Protein AF-A0A2P8DU42-F1 (afdb_monomer_lite)

Sequence (129 aa):
MRRTPQEKKRLSYAKDTRDAYYANAKASRRRKPLKKRHAAKTDRGRARQILGSANGPVDPAAAESAETRLAHRPPAALHSANRLWPDQPLGPLLRWRLRDRAERGMLDPETAAARIARLDRRVPPAAGG

pLDDT: mean 80.67, std 13.29, range [33.56, 95.06]

Structure (mmCIF, N/CA/C/O backbone):
data_AF-A0A2P8DU42-F1
#
_entry.id   AF-A0A2P8DU42-F1
#
loop_
_atom_site.group_PDB
_atom_site.id
_atom_site.type_symbol
_atom_site.label_atom_id
_atom_site.label_alt_id
_atom_site.label_comp_id
_atom_site.label_asym_id
_atom_site.label_entity_id
_atom_site.label_seq_id
_atom_site.pdbx_PDB_ins_code
_atom_site.Cartn_x
_atom_site.Cartn_y
_atom_site.Cartn_z
_atom_site.occupancy
_atom_site.B_iso_or_equiv
_atom_site.auth_seq_id
_atom_site.auth_comp_id
_atom_site.auth_asym_id
_atom_site.auth_atom_id
_atom_site.pdbx_PDB_model_num
ATOM 1 N N . MET A 1 1 ? -5.117 20.878 -3.080 1.00 63.56 1 MET A N 1
ATOM 2 C CA . MET A 1 1 ? -4.408 20.997 -4.377 1.00 63.56 1 MET A CA 1
ATOM 3 C C . MET A 1 1 ? -4.692 19.766 -5.242 1.00 63.56 1 MET A C 1
ATOM 5 O O . MET A 1 1 ? -4.527 18.644 -4.766 1.00 63.56 1 MET A O 1
ATOM 9 N N . ARG A 1 2 ? -5.200 19.941 -6.470 1.00 85.38 2 ARG A N 1
ATOM 10 C CA . ARG A 1 2 ? -5.633 18.835 -7.346 1.00 85.38 2 ARG A CA 1
ATOM 11 C C . ARG A 1 2 ? -4.451 18.358 -8.194 1.00 85.38 2 ARG A C 1
ATOM 13 O O . ARG A 1 2 ? -3.930 19.124 -8.987 1.00 85.38 2 ARG A O 1
ATOM 20 N N . ARG A 1 3 ? -4.039 17.097 -8.026 1.00 86.62 3 ARG A N 1
ATOM 21 C CA . ARG A 1 3 ? -2.912 16.523 -8.782 1.00 86.62 3 ARG A CA 1
ATOM 22 C C . ARG A 1 3 ? -3.270 16.270 -10.247 1.00 86.62 3 ARG A C 1
ATOM 24 O O . ARG A 1 3 ? -4.348 15.723 -10.518 1.00 86.62 3 ARG A O 1
ATOM 31 N N . THR A 1 4 ? -2.351 16.570 -11.160 1.00 92.06 4 THR A N 1
ATOM 32 C CA . THR A 1 4 ? -2.495 16.282 -12.596 1.00 92.06 4 THR A CA 1
ATOM 33 C C . THR A 1 4 ? -2.461 14.769 -12.871 1.00 92.06 4 THR A C 1
ATOM 35 O O . THR A 1 4 ? -1.952 13.987 -12.055 1.00 92.06 4 THR A O 1
ATOM 38 N N . PRO A 1 5 ? -3.001 14.289 -14.008 1.00 90.81 5 PRO A N 1
ATOM 39 C CA . PRO A 1 5 ? -2.875 12.883 -14.401 1.00 90.81 5 PRO A CA 1
ATOM 40 C C . PRO A 1 5 ? -1.418 12.389 -14.436 1.00 90.81 5 PRO A C 1
ATOM 42 O O . PRO A 1 5 ? -1.131 11.261 -14.027 1.00 90.81 5 PRO A O 1
ATOM 45 N N . GLN A 1 6 ? -0.488 13.240 -14.874 1.00 87.94 6 GLN A N 1
ATOM 46 C CA . GLN A 1 6 ? 0.942 12.955 -14.959 1.00 87.94 6 GLN A CA 1
ATOM 47 C C . GLN A 1 6 ? 1.551 12.790 -13.562 1.00 87.94 6 GLN A C 1
ATOM 49 O O . GLN A 1 6 ? 2.247 11.804 -13.310 1.00 87.94 6 GLN A O 1
ATOM 54 N N . GLU A 1 7 ? 1.219 13.680 -12.627 1.00 88.25 7 GLU A N 1
ATOM 55 C CA . GLU A 1 7 ? 1.641 13.585 -11.224 1.00 88.25 7 GLU A CA 1
ATOM 56 C C . GLU A 1 7 ? 1.088 12.337 -10.540 1.00 88.25 7 GLU A C 1
ATOM 58 O O . GLU A 1 7 ? 1.817 11.635 -9.838 1.00 88.25 7 GLU A O 1
ATOM 63 N N . LYS A 1 8 ? -0.189 12.010 -10.771 1.00 89.12 8 LYS A N 1
ATOM 64 C CA . LYS A 1 8 ? -0.796 10.773 -10.255 1.00 89.12 8 LYS A CA 1
ATOM 65 C C . LYS A 1 8 ? -0.046 9.543 -10.762 1.00 89.12 8 LYS A C 1
ATOM 67 O O . LYS A 1 8 ? 0.230 8.629 -9.987 1.00 89.12 8 LYS A O 1
ATOM 72 N N . LYS A 1 9 ? 0.318 9.529 -12.046 1.00 88.31 9 LYS A N 1
ATOM 73 C CA . LYS A 1 9 ? 1.067 8.430 -12.665 1.00 88.31 9 LYS A CA 1
ATOM 74 C C . LYS A 1 9 ? 2.491 8.322 -12.117 1.00 88.31 9 LYS A C 1
ATOM 76 O O . LYS A 1 9 ? 2.929 7.219 -11.800 1.00 88.31 9 LYS A O 1
ATOM 81 N N . ARG A 1 10 ? 3.179 9.453 -11.936 1.00 89.00 10 ARG A N 1
ATOM 82 C CA . ARG A 1 10 ? 4.495 9.528 -11.284 1.00 89.00 10 ARG A CA 1
ATOM 83 C C . ARG A 1 10 ? 4.445 8.978 -9.859 1.00 89.00 10 ARG A C 1
ATOM 85 O O . ARG A 1 10 ? 5.237 8.111 -9.508 1.00 89.00 10 ARG A O 1
ATOM 92 N N . LEU A 1 11 ? 3.469 9.413 -9.064 1.00 87.38 11 LEU A N 1
ATOM 93 C CA . LEU A 1 11 ? 3.272 8.913 -7.703 1.00 87.38 11 LEU A CA 1
ATOM 94 C C . LEU A 1 11 ? 2.962 7.417 -7.670 1.00 87.38 11 LEU A C 1
ATOM 96 O O . LEU A 1 11 ? 3.452 6.726 -6.783 1.00 87.38 11 LEU A O 1
ATOM 100 N N . SER A 1 12 ? 2.193 6.909 -8.637 1.00 85.81 12 SER A N 1
ATOM 101 C CA . SER A 1 12 ? 1.952 5.472 -8.771 1.00 85.81 12 SER A CA 1
ATOM 102 C C . SER A 1 12 ? 3.265 4.726 -9.007 1.00 85.81 12 SER A C 1
ATOM 104 O O . SER A 1 12 ? 3.586 3.825 -8.250 1.00 85.81 12 SER A O 1
ATOM 106 N N . TYR A 1 13 ? 4.082 5.118 -9.981 1.00 86.94 13 TYR A N 1
ATOM 107 C CA . TYR A 1 13 ? 5.359 4.436 -10.223 1.00 86.94 13 TYR A CA 1
ATOM 108 C C . TYR A 1 13 ? 6.331 4.509 -9.036 1.00 86.94 13 TYR A C 1
ATOM 110 O O . TYR A 1 13 ? 7.056 3.548 -8.794 1.00 86.94 13 TYR A O 1
ATOM 118 N N . ALA A 1 14 ? 6.328 5.613 -8.286 1.00 85.00 14 ALA A N 1
ATOM 119 C CA . ALA A 1 14 ? 7.232 5.808 -7.156 1.00 85.00 14 ALA A CA 1
ATOM 120 C C . ALA A 1 14 ? 6.784 5.098 -5.867 1.00 85.00 14 ALA A C 1
ATOM 122 O O . ALA A 1 14 ? 7.631 4.669 -5.094 1.00 85.00 14 ALA A O 1
ATOM 123 N N . LYS A 1 15 ? 5.473 5.006 -5.603 1.00 78.69 15 LYS A N 1
ATOM 124 C CA . LYS A 1 15 ? 4.941 4.582 -4.291 1.00 78.69 15 LYS A CA 1
ATOM 125 C C . LYS A 1 15 ? 4.038 3.353 -4.340 1.00 78.69 15 LYS A C 1
ATOM 127 O O . LYS A 1 15 ? 3.714 2.794 -3.296 1.00 78.69 15 LYS A O 1
ATOM 132 N N . ASP A 1 16 ? 3.566 2.953 -5.516 1.00 79.94 16 ASP A N 1
ATOM 133 C CA . ASP A 1 16 ? 2.651 1.823 -5.641 1.00 79.94 16 ASP A CA 1
ATOM 134 C C . ASP A 1 16 ? 3.409 0.503 -5.496 1.00 79.94 16 ASP A C 1
ATOM 136 O O . ASP A 1 16 ? 4.184 0.131 -6.365 1.00 79.94 16 ASP A O 1
ATOM 140 N N . THR A 1 17 ? 3.166 -0.221 -4.409 1.00 77.25 17 THR A N 1
ATOM 141 C CA . THR A 1 17 ? 3.749 -1.546 -4.138 1.00 77.25 17 THR A CA 1
ATOM 142 C C . THR A 1 17 ? 2.734 -2.669 -4.368 1.00 77.25 17 THR A C 1
ATOM 144 O O . THR A 1 17 ? 2.862 -3.777 -3.847 1.00 77.25 17 THR A O 1
ATOM 147 N N . ARG A 1 18 ? 1.628 -2.398 -5.083 1.00 71.12 18 ARG A N 1
ATOM 148 C CA . ARG A 1 18 ? 0.499 -3.336 -5.124 1.00 71.12 18 ARG A CA 1
ATOM 149 C C . ARG A 1 18 ? 0.741 -4.629 -5.886 1.00 71.12 18 ARG A C 1
ATOM 151 O O . ARG A 1 18 ? 0.052 -5.598 -5.571 1.00 71.12 18 ARG A O 1
ATOM 158 N N . ASP A 1 19 ? 1.706 -4.627 -6.795 1.00 65.00 19 ASP A N 1
ATOM 159 C CA . ASP A 1 19 ? 1.969 -5.722 -7.731 1.00 65.00 19 ASP A CA 1
ATOM 160 C C . ASP A 1 19 ? 3.348 -6.382 -7.514 1.00 65.00 19 ASP A C 1
ATOM 162 O O . ASP A 1 19 ? 3.829 -7.106 -8.387 1.00 65.00 19 ASP A O 1
ATOM 166 N N . ALA A 1 20 ? 3.989 -6.149 -6.361 1.00 61.22 20 ALA A N 1
ATOM 167 C CA . ALA A 1 20 ? 5.195 -6.880 -5.965 1.00 61.22 20 ALA A CA 1
ATOM 168 C C . ALA A 1 20 ? 4.893 -8.397 -5.831 1.00 61.22 20 ALA A C 1
ATOM 170 O O . ALA A 1 20 ? 3.787 -8.768 -5.431 1.00 61.22 20 ALA A O 1
ATOM 171 N N . TYR A 1 21 ? 5.859 -9.260 -6.186 1.00 57.28 21 TYR A N 1
ATOM 172 C CA . TYR A 1 21 ? 5.785 -10.744 -6.194 1.00 57.28 21 TYR A CA 1
ATOM 173 C C . TYR A 1 21 ? 4.863 -11.408 -7.218 1.00 57.28 21 TYR A C 1
ATOM 175 O O . TYR A 1 21 ? 4.126 -12.333 -6.883 1.00 57.28 21 TYR A O 1
ATOM 183 N N . TYR A 1 22 ? 4.870 -10.963 -8.478 1.00 54.69 22 TYR A N 1
ATOM 184 C CA . TYR A 1 22 ? 4.071 -11.597 -9.547 1.00 54.69 22 TYR A CA 1
ATOM 185 C C . TYR A 1 22 ? 2.565 -11.683 -9.242 1.00 54.69 22 TYR A C 1
ATOM 187 O O . TYR A 1 22 ? 1.812 -12.361 -9.944 1.00 54.69 22 TYR A O 1
ATOM 195 N N . ALA A 1 23 ? 2.102 -10.964 -8.217 1.00 61.00 23 ALA A N 1
ATOM 196 C CA . ALA A 1 23 ? 0.709 -10.928 -7.851 1.00 61.00 23 ALA A CA 1
ATOM 197 C C . ALA A 1 23 ? -0.071 -10.348 -9.031 1.00 61.00 23 ALA A C 1
ATOM 199 O O . ALA A 1 23 ? 0.245 -9.282 -9.563 1.00 61.00 23 ALA A O 1
ATOM 200 N N . ASN A 1 24 ? -1.102 -11.070 -9.461 1.00 71.50 24 ASN A N 1
ATOM 201 C CA . ASN A 1 24 ? -1.938 -10.643 -10.570 1.00 71.50 24 ASN A CA 1
ATOM 202 C C . ASN A 1 24 ? -2.532 -9.254 -10.262 1.00 71.50 24 ASN A C 1
ATOM 204 O O . ASN A 1 24 ? -3.263 -9.098 -9.282 1.00 71.50 24 ASN A O 1
ATOM 208 N N . ALA A 1 25 ? -2.265 -8.261 -11.118 1.00 69.44 25 ALA A N 1
ATOM 209 C CA . ALA A 1 25 ? -2.723 -6.882 -10.930 1.00 69.44 25 ALA A CA 1
ATOM 210 C C . ALA A 1 25 ? -4.255 -6.762 -10.793 1.00 69.44 25 ALA A C 1
ATOM 212 O O . ALA A 1 25 ? -4.770 -5.865 -10.127 1.00 69.44 25 ALA A O 1
ATOM 213 N N . LYS A 1 26 ? -5.021 -7.681 -11.397 1.00 79.50 26 LYS A N 1
ATOM 214 C CA . LYS A 1 26 ? -6.477 -7.761 -11.199 1.00 79.50 26 LYS A CA 1
ATOM 215 C C . LYS A 1 26 ? -6.810 -8.256 -9.789 1.00 79.50 26 LYS A C 1
ATOM 217 O O . LYS A 1 26 ? -7.682 -7.700 -9.121 1.00 79.50 26 LYS A O 1
ATOM 222 N N . ALA A 1 27 ? -6.089 -9.266 -9.305 1.00 74.25 27 ALA A N 1
ATOM 223 C CA . ALA A 1 27 ? -6.272 -9.801 -7.961 1.00 74.25 27 ALA A CA 1
ATOM 224 C C . ALA A 1 27 ? -5.841 -8.800 -6.878 1.00 74.25 27 ALA A C 1
ATOM 226 O O . ALA A 1 27 ? -6.556 -8.651 -5.887 1.00 74.25 27 ALA A O 1
ATOM 227 N N . SER A 1 28 ? -4.732 -8.074 -7.065 1.00 72.56 28 SER A N 1
ATOM 228 C CA . SER A 1 28 ? -4.252 -7.058 -6.118 1.00 72.56 28 SER A CA 1
ATOM 229 C C . SER A 1 28 ? -5.267 -5.917 -5.966 1.00 72.56 28 SER A C 1
ATOM 231 O O . SER A 1 28 ? -5.611 -5.533 -4.843 1.00 72.56 28 SER A O 1
ATOM 233 N N . ARG A 1 29 ? -5.838 -5.447 -7.085 1.00 76.62 29 ARG A N 1
ATOM 234 C CA . ARG A 1 29 ? -6.895 -4.421 -7.121 1.00 76.62 29 ARG A CA 1
ATOM 235 C C . ARG A 1 29 ? -8.178 -4.854 -6.421 1.00 76.62 29 ARG A C 1
ATOM 237 O O . AR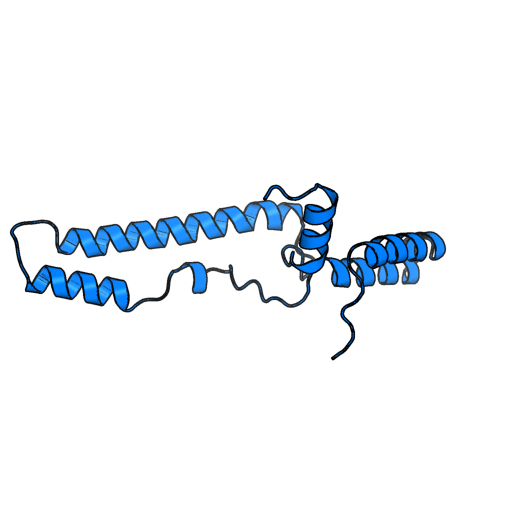G A 1 29 ? -8.819 -4.007 -5.815 1.00 76.62 29 ARG A O 1
ATOM 244 N N . ARG A 1 30 ? -8.528 -6.144 -6.450 1.00 81.44 30 ARG A N 1
ATOM 245 C CA . ARG A 1 30 ? -9.710 -6.677 -5.749 1.00 81.44 30 ARG A CA 1
ATOM 246 C C . ARG A 1 30 ? -9.444 -6.942 -4.268 1.00 81.44 30 ARG A C 1
ATOM 248 O O . ARG A 1 30 ? -10.222 -6.542 -3.405 1.00 81.44 30 ARG A O 1
ATOM 255 N N . ARG A 1 31 ? -8.343 -7.631 -3.958 1.00 76.75 31 ARG A N 1
ATOM 256 C CA . ARG A 1 31 ? -8.051 -8.136 -2.609 1.00 76.75 31 ARG A CA 1
ATOM 257 C C . ARG A 1 31 ? -7.651 -7.024 -1.645 1.00 76.75 31 ARG A C 1
ATOM 259 O O . ARG A 1 31 ? -8.012 -7.105 -0.478 1.00 76.75 31 ARG A O 1
ATOM 266 N N . LYS A 1 32 ? -6.942 -5.982 -2.093 1.00 73.88 32 LYS A N 1
ATOM 267 C CA . LYS A 1 32 ? -6.488 -4.908 -1.190 1.00 73.88 32 LYS A CA 1
ATOM 268 C C . LYS A 1 32 ? -7.644 -4.073 -0.618 1.00 73.88 32 LYS A C 1
ATOM 270 O O . LYS A 1 32 ? -7.704 -3.960 0.605 1.00 73.88 32 LYS A O 1
ATOM 275 N N . PRO A 1 33 ? -8.586 -3.536 -1.421 1.00 81.00 33 PRO A N 1
ATOM 276 C CA . PRO A 1 33 ? -9.758 -2.851 -0.877 1.00 81.00 33 PRO A CA 1
ATOM 277 C C . PRO A 1 33 ? -10.595 -3.762 0.020 1.00 81.00 33 PRO A C 1
ATOM 279 O O . PRO A 1 33 ? -11.020 -3.336 1.089 1.00 81.00 33 PRO A O 1
ATOM 282 N N . LEU A 1 34 ? -10.769 -5.031 -0.374 1.00 83.62 34 LEU A N 1
ATOM 283 C CA . LEU A 1 34 ? -11.502 -6.016 0.417 1.00 83.62 34 LEU A CA 1
ATOM 284 C C . LEU A 1 34 ? -10.869 -6.202 1.801 1.00 83.62 34 LEU A C 1
ATOM 286 O O . LEU A 1 34 ? -11.542 -6.019 2.810 1.00 83.62 34 LEU A O 1
ATOM 290 N N . LYS A 1 35 ? -9.564 -6.485 1.864 1.00 77.56 35 LYS A N 1
ATOM 291 C CA . LYS A 1 35 ? -8.838 -6.651 3.130 1.00 77.56 35 LYS A CA 1
ATOM 292 C C . LYS A 1 35 ? -8.912 -5.396 4.004 1.00 77.56 35 LYS A C 1
ATOM 294 O O . LYS A 1 35 ? -9.201 -5.515 5.189 1.00 77.56 35 LYS A O 1
ATOM 299 N N . LYS A 1 36 ? -8.752 -4.199 3.422 1.00 78.12 36 LYS A N 1
ATOM 300 C CA . LYS A 1 36 ? -8.920 -2.923 4.146 1.00 78.12 36 LYS A CA 1
ATOM 301 C C . LYS A 1 36 ? -10.323 -2.765 4.726 1.00 78.12 36 LYS A C 1
ATOM 303 O O . LYS A 1 36 ? -10.472 -2.377 5.880 1.00 78.12 36 LYS A O 1
ATOM 308 N N . ARG A 1 37 ? -11.352 -3.091 3.941 1.00 86.25 37 ARG A N 1
ATOM 309 C CA . ARG A 1 37 ? -12.747 -3.052 4.387 1.00 86.25 37 ARG A CA 1
ATOM 310 C C . ARG A 1 37 ? -12.997 -4.042 5.523 1.00 86.25 37 ARG A C 1
ATOM 312 O O . ARG A 1 37 ? -13.686 -3.679 6.471 1.00 86.25 37 ARG A O 1
ATOM 319 N N . HIS A 1 38 ? -12.457 -5.257 5.441 1.00 86.06 38 HIS A N 1
ATOM 320 C CA . HIS A 1 38 ? -12.572 -6.241 6.518 1.00 86.06 38 HIS A CA 1
ATOM 321 C C . HIS A 1 38 ? -11.880 -5.765 7.793 1.00 86.06 38 HIS A C 1
ATOM 323 O O . HIS A 1 38 ? -12.521 -5.781 8.834 1.00 86.06 38 HIS A O 1
ATOM 329 N N . ALA A 1 39 ? -10.649 -5.254 7.701 1.00 84.00 39 ALA A N 1
ATOM 330 C CA . ALA A 1 39 ? -9.931 -4.688 8.843 1.00 84.00 39 ALA A CA 1
ATOM 331 C C . ALA A 1 39 ? -10.753 -3.592 9.539 1.00 84.00 39 ALA A C 1
ATOM 333 O O . ALA A 1 39 ? -11.047 -3.695 10.724 1.00 84.00 39 ALA A O 1
ATOM 334 N N . ALA A 1 40 ? -11.244 -2.615 8.768 1.00 85.62 40 ALA A N 1
ATOM 335 C CA . ALA A 1 40 ? -12.080 -1.539 9.294 1.00 85.62 40 ALA A CA 1
ATOM 336 C C . ALA A 1 40 ? -13.414 -2.043 9.872 1.00 85.62 40 ALA A C 1
ATOM 338 O O . ALA A 1 40 ? -13.923 -1.485 10.840 1.00 85.62 40 ALA A O 1
ATOM 339 N N . LYS A 1 41 ? -14.018 -3.088 9.283 1.00 88.81 41 LYS A N 1
ATOM 340 C CA . LYS A 1 41 ? -15.235 -3.708 9.829 1.00 88.81 41 LYS A CA 1
ATOM 341 C C . LYS A 1 41 ? -14.948 -4.368 11.178 1.00 88.81 41 LYS A C 1
ATOM 343 O O . LYS A 1 41 ? -15.738 -4.170 12.094 1.00 88.81 41 LYS A O 1
ATOM 348 N N . THR A 1 42 ? -13.850 -5.108 11.295 1.00 88.44 42 THR A N 1
ATOM 349 C CA . THR A 1 42 ? -13.424 -5.752 12.542 1.00 88.44 42 THR A CA 1
ATOM 350 C C . THR A 1 42 ? -13.129 -4.718 13.623 1.00 88.44 42 THR A C 1
ATOM 352 O O . THR A 1 42 ? -13.665 -4.840 14.721 1.00 88.44 42 THR A O 1
ATOM 355 N N . ASP A 1 43 ? -12.374 -3.664 13.298 1.00 87.25 43 ASP A N 1
ATOM 356 C CA . ASP A 1 43 ? -12.065 -2.575 14.233 1.00 87.25 43 ASP A CA 1
ATOM 357 C C . ASP A 1 43 ? -13.344 -1.907 14.751 1.00 87.25 43 ASP A C 1
ATOM 359 O O . ASP A 1 43 ? -13.528 -1.765 15.958 1.00 87.25 43 ASP A O 1
ATOM 363 N N . ARG A 1 44 ? -14.288 -1.586 13.855 1.00 90.00 44 ARG A N 1
ATOM 364 C CA . ARG A 1 44 ? -15.587 -1.018 14.251 1.00 90.00 44 ARG A CA 1
ATOM 365 C C . ARG A 1 44 ? -16.433 -1.977 15.081 1.00 90.00 44 ARG A C 1
ATOM 367 O O . ARG A 1 44 ? -17.071 -1.540 16.031 1.00 90.00 44 ARG A O 1
ATOM 374 N N . GLY A 1 45 ? -16.484 -3.256 14.708 1.00 90.75 45 GLY A N 1
ATOM 375 C CA . GLY A 1 45 ? -17.245 -4.266 15.447 1.00 90.75 45 GLY A CA 1
ATOM 376 C C . GLY A 1 45 ? -16.737 -4.402 16.878 1.00 90.75 45 GLY A C 1
ATOM 377 O O . GLY A 1 45 ? -17.520 -4.368 17.821 1.00 90.75 45 GLY A O 1
ATOM 378 N N . ARG A 1 46 ? -15.415 -4.441 17.038 1.00 87.19 46 ARG A N 1
ATOM 379 C CA . ARG A 1 46 ? -14.771 -4.483 18.346 1.00 87.19 46 ARG A CA 1
ATOM 380 C C . ARG A 1 46 ? -14.992 -3.204 19.150 1.00 87.19 46 ARG A C 1
ATOM 382 O O . ARG A 1 46 ? -15.336 -3.298 20.320 1.00 87.19 46 ARG A O 1
ATOM 389 N N . ALA A 1 47 ? -14.829 -2.029 18.539 1.00 89.94 47 ALA A N 1
ATOM 390 C CA . ALA A 1 47 ? -15.085 -0.757 19.215 1.00 89.94 47 ALA A CA 1
ATOM 391 C C . ALA A 1 47 ? -16.527 -0.687 19.737 1.00 89.94 47 ALA A C 1
ATOM 393 O O . ALA A 1 47 ? -16.744 -0.321 20.884 1.00 89.94 47 ALA A O 1
ATOM 394 N N . ARG A 1 48 ? -17.507 -1.131 18.938 1.00 91.62 48 ARG A N 1
ATOM 395 C CA . ARG A 1 48 ? -18.904 -1.235 19.387 1.00 91.62 48 ARG A CA 1
ATOM 396 C C . ARG A 1 48 ? -19.084 -2.198 20.553 1.00 91.62 48 ARG A C 1
ATOM 398 O O . ARG A 1 48 ? -19.851 -1.886 21.448 1.00 91.62 48 ARG A O 1
ATOM 405 N N . GLN A 1 49 ? -18.406 -3.344 20.550 1.00 90.06 49 GLN A N 1
ATOM 406 C CA . GLN A 1 49 ? -18.491 -4.302 21.653 1.00 90.06 49 GLN A CA 1
ATOM 407 C C . GLN A 1 49 ? -17.906 -3.729 22.953 1.00 90.06 49 GLN A C 1
ATOM 409 O O . GLN A 1 49 ? -18.508 -3.890 24.007 1.00 90.06 49 GLN A O 1
ATOM 414 N N . ILE A 1 50 ? -16.760 -3.043 22.872 1.00 89.12 50 ILE A N 1
ATOM 415 C CA . ILE A 1 50 ? -16.096 -2.421 24.030 1.00 89.12 50 ILE A CA 1
ATOM 416 C C . ILE A 1 50 ? -16.923 -1.251 24.570 1.00 89.12 50 ILE A C 1
ATOM 418 O O . ILE A 1 50 ? -17.171 -1.174 25.764 1.00 89.12 50 ILE A O 1
ATOM 422 N N . LEU A 1 51 ? -17.390 -0.354 23.702 1.00 88.81 51 LEU A N 1
ATOM 423 C CA . LEU A 1 51 ? -18.229 0.767 24.133 1.00 88.81 51 LEU A CA 1
ATOM 424 C C . LEU A 1 51 ? -19.598 0.286 24.623 1.00 88.81 51 LEU A C 1
ATOM 426 O O . LEU A 1 51 ? -20.141 0.831 25.573 1.00 88.81 51 LEU A O 1
ATOM 430 N N . GLY A 1 52 ? -20.123 -0.787 24.029 1.00 87.25 52 GLY A N 1
ATOM 431 C CA . GLY A 1 52 ? -21.357 -1.425 24.470 1.00 87.25 52 GLY A CA 1
ATOM 432 C C . GLY A 1 52 ? -21.294 -1.950 25.905 1.00 87.25 52 GLY A C 1
ATOM 433 O O . GLY A 1 52 ? -22.324 -1.949 26.564 1.00 87.25 52 GLY A O 1
ATOM 434 N N . SER A 1 53 ? -20.117 -2.335 26.424 1.00 83.44 53 SER A N 1
ATOM 435 C CA . SER A 1 53 ? -19.987 -2.722 27.840 1.00 83.44 53 SER A CA 1
ATOM 436 C C . SER A 1 53 ? -20.031 -1.543 28.814 1.00 83.44 53 SER A C 1
ATOM 438 O O . SER A 1 53 ? -20.150 -1.773 30.009 1.00 83.44 53 SER A O 1
ATOM 440 N N . ALA A 1 54 ? -19.928 -0.309 28.318 1.00 86.00 54 ALA A N 1
ATOM 441 C CA . ALA A 1 54 ? -20.091 0.918 29.097 1.00 86.00 54 ALA A CA 1
ATOM 442 C C . ALA A 1 54 ? -21.424 1.634 28.791 1.00 86.00 54 ALA A C 1
ATOM 444 O O . ALA A 1 54 ? -21.656 2.738 29.277 1.00 86.00 54 ALA A O 1
ATOM 445 N N . ASN A 1 55 ? -22.308 1.028 27.985 1.00 84.06 55 ASN A N 1
ATOM 446 C CA . ASN A 1 55 ? -23.655 1.550 27.766 1.00 84.06 55 ASN A CA 1
ATOM 447 C C . ASN A 1 55 ? -24.564 1.137 28.928 1.00 84.06 55 ASN A C 1
ATOM 449 O O . ASN A 1 55 ? -24.749 -0.052 29.177 1.00 84.06 55 ASN A O 1
ATOM 453 N N . GLY A 1 56 ? -25.189 2.111 29.584 1.00 79.50 56 GLY A N 1
ATOM 454 C CA . GLY A 1 56 ? -26.096 1.873 30.703 1.00 79.50 56 GLY A CA 1
ATOM 455 C C . GLY A 1 56 ? -26.101 3.045 31.683 1.00 79.50 56 GLY A C 1
ATOM 456 O O . GLY A 1 56 ? -25.715 4.153 31.300 1.00 79.50 56 GLY A O 1
ATOM 457 N N . PRO A 1 57 ? -26.545 2.822 32.934 1.00 84.06 57 PRO A N 1
ATOM 458 C CA . PRO A 1 57 ? -26.375 3.787 34.016 1.00 84.06 57 PRO A CA 1
ATOM 459 C C . PRO A 1 57 ? -24.915 4.234 34.124 1.00 84.06 57 PRO A C 1
ATOM 461 O O . PRO A 1 57 ? -24.005 3.463 33.824 1.00 84.06 57 PRO A O 1
ATOM 464 N N . VAL A 1 58 ? -24.698 5.481 34.544 1.00 84.94 58 VAL A N 1
ATOM 465 C CA . VAL A 1 58 ? -23.355 6.059 34.654 1.00 84.94 58 VAL A CA 1
ATOM 466 C C . VAL A 1 58 ? -22.534 5.261 35.672 1.00 84.94 58 VAL A C 1
ATOM 468 O O . VAL A 1 58 ? -22.747 5.384 36.875 1.00 84.94 58 VAL A O 1
ATOM 471 N N . ASP A 1 59 ? -21.593 4.460 35.170 1.00 87.75 59 ASP A N 1
ATOM 472 C CA . ASP A 1 59 ? -20.609 3.706 35.947 1.00 87.75 59 ASP A CA 1
ATOM 473 C C . ASP A 1 59 ? -19.190 4.145 35.527 1.00 87.75 59 ASP A C 1
ATOM 475 O O . ASP A 1 59 ? -18.713 3.769 34.447 1.00 87.75 59 ASP A O 1
ATOM 479 N N . PRO A 1 60 ? -18.504 4.950 36.359 1.00 86.81 60 PRO A N 1
ATOM 480 C CA . PRO A 1 60 ? -17.156 5.434 36.076 1.00 86.81 60 PRO A CA 1
ATOM 481 C C . PRO A 1 60 ? -16.132 4.309 35.881 1.00 86.81 60 PRO A C 1
ATOM 483 O O . PRO A 1 60 ? -15.261 4.421 35.020 1.00 86.81 60 PRO A O 1
ATOM 486 N N . ALA A 1 61 ? -16.254 3.205 36.627 1.00 88.00 61 ALA A N 1
ATOM 487 C CA . ALA A 1 61 ? -15.313 2.092 36.547 1.00 88.00 61 ALA A CA 1
ATOM 488 C C . ALA A 1 61 ? -15.482 1.312 35.233 1.00 88.00 61 ALA A C 1
ATOM 490 O O . ALA A 1 61 ? -14.498 0.920 34.594 1.00 88.00 61 ALA A O 1
ATOM 491 N N . ALA A 1 62 ? -16.726 1.124 34.780 1.00 84.62 62 ALA A N 1
ATOM 492 C CA . ALA A 1 62 ? -17.008 0.525 33.477 1.00 84.62 62 ALA A CA 1
ATOM 493 C C . ALA A 1 62 ? -16.519 1.409 32.316 1.00 84.62 62 ALA A C 1
ATOM 495 O O . ALA A 1 62 ? -15.959 0.889 31.343 1.00 84.62 62 ALA A O 1
ATOM 496 N N . ALA A 1 63 ? -16.685 2.732 32.427 1.00 86.75 63 ALA A N 1
ATOM 497 C CA . ALA A 1 63 ? -16.210 3.693 31.433 1.00 86.75 63 ALA A CA 1
ATOM 498 C C . ALA A 1 63 ? -14.675 3.675 31.301 1.00 86.75 63 ALA A C 1
ATOM 500 O O . ALA A 1 63 ? -14.155 3.505 30.196 1.00 86.75 63 ALA A O 1
ATOM 501 N N . GLU A 1 64 ? -13.952 3.744 32.420 1.00 89.19 64 GLU A N 1
ATOM 502 C CA . GLU A 1 64 ? -12.484 3.710 32.448 1.00 89.19 64 GLU A CA 1
ATOM 503 C C . GLU A 1 64 ? -11.925 2.372 31.927 1.00 89.19 64 GLU A C 1
ATOM 505 O O . GLU A 1 64 ? -10.964 2.328 31.147 1.00 89.19 64 GLU A O 1
ATOM 510 N N . SER A 1 65 ? -12.573 1.253 32.278 1.00 87.81 65 SER A N 1
ATOM 511 C CA . SER A 1 65 ? -12.203 -0.068 31.757 1.00 87.81 65 SER A CA 1
ATOM 512 C C . SER A 1 65 ? -12.391 -0.160 30.239 1.00 87.81 65 SER A C 1
ATOM 514 O O . SER A 1 65 ? -11.543 -0.723 29.536 1.00 87.81 65 SER A O 1
ATOM 516 N N . ALA A 1 66 ? -13.482 0.398 29.704 1.00 86.81 66 ALA A N 1
ATOM 517 C CA . ALA A 1 66 ? -13.736 0.432 28.268 1.00 86.81 66 ALA A CA 1
ATOM 518 C C . ALA A 1 66 ? -12.704 1.296 27.523 1.00 86.81 66 ALA A C 1
ATOM 520 O O . ALA A 1 66 ? -12.188 0.866 26.486 1.00 86.81 66 ALA A O 1
ATOM 521 N N . GLU A 1 67 ? -12.349 2.462 28.067 1.00 87.88 67 GLU A N 1
ATOM 522 C CA . GLU A 1 67 ? -11.327 3.348 27.501 1.00 87.88 67 GLU A CA 1
ATOM 523 C C . GLU A 1 67 ? -9.953 2.667 27.455 1.00 87.88 67 GLU A C 1
ATOM 525 O O . GLU A 1 67 ? -9.322 2.585 26.396 1.00 87.88 67 GLU A O 1
ATOM 530 N N . THR A 1 68 ? -9.547 2.051 28.564 1.00 89.31 68 THR A N 1
ATOM 531 C CA . THR A 1 68 ? -8.282 1.317 28.687 1.00 89.31 68 THR A CA 1
ATOM 532 C C . THR A 1 68 ? -8.205 0.163 27.674 1.00 89.31 68 THR A C 1
ATOM 534 O O . THR A 1 68 ? -7.209 -0.010 26.963 1.00 89.31 68 THR A O 1
ATOM 537 N N . ARG A 1 69 ? -9.290 -0.605 27.505 1.00 85.25 69 ARG A N 1
ATOM 538 C CA . ARG A 1 69 ? -9.374 -1.696 26.510 1.00 85.25 69 ARG A CA 1
ATOM 539 C C . ARG A 1 69 ? -9.333 -1.202 25.065 1.00 85.25 69 ARG A C 1
ATOM 541 O O . ARG A 1 69 ? -8.848 -1.932 24.187 1.00 85.25 69 ARG A O 1
ATOM 548 N N . LEU A 1 70 ? -9.874 -0.014 24.801 1.00 86.12 70 LEU A N 1
ATOM 549 C CA . LEU A 1 70 ? -9.842 0.606 23.482 1.00 86.12 70 LEU A CA 1
ATOM 550 C C . LEU A 1 70 ? -8.424 1.092 23.147 1.00 86.12 70 LEU A C 1
ATOM 552 O O . LEU A 1 70 ? -7.946 0.824 22.043 1.00 86.12 70 LEU A O 1
ATOM 556 N N . ALA A 1 71 ? -7.737 1.715 24.109 1.00 84.56 71 ALA A N 1
ATOM 557 C CA . ALA A 1 71 ? -6.386 2.253 23.954 1.00 84.56 71 ALA A CA 1
ATOM 558 C C . ALA A 1 71 ? -5.306 1.165 23.798 1.00 84.56 71 ALA A C 1
ATOM 560 O O . ALA A 1 71 ? -4.375 1.318 23.008 1.00 84.56 71 ALA A O 1
ATOM 561 N N . HIS A 1 72 ? -5.435 0.031 24.495 1.00 80.56 72 HIS A N 1
ATOM 562 C CA . HIS A 1 72 ? -4.361 -0.968 24.583 1.00 80.56 72 HIS A CA 1
ATOM 563 C C . HIS A 1 72 ? -4.075 -1.792 23.327 1.00 80.56 72 HIS A C 1
ATOM 565 O O . HIS A 1 72 ? -3.147 -2.605 23.348 1.00 80.56 72 HIS A O 1
ATOM 571 N N . ARG A 1 73 ? -4.839 -1.660 22.233 1.00 68.06 73 ARG A N 1
ATOM 572 C CA . ARG A 1 73 ? -4.645 -2.555 21.084 1.00 68.06 73 ARG A CA 1
ATOM 573 C C . ARG A 1 73 ? -4.462 -1.828 19.757 1.00 68.06 73 ARG A C 1
ATOM 575 O O . ARG A 1 73 ? -5.355 -1.086 19.353 1.00 68.06 73 ARG A O 1
ATOM 582 N N . PRO A 1 74 ? -3.375 -2.130 19.020 1.00 68.62 74 PRO A N 1
ATOM 583 C CA . PRO A 1 74 ? -3.161 -1.579 17.692 1.00 68.62 74 PRO A CA 1
ATOM 584 C C . PRO A 1 74 ? -4.309 -1.931 16.726 1.00 68.62 74 PRO A C 1
ATOM 586 O O . PRO A 1 74 ? -4.866 -3.034 16.807 1.00 68.62 74 PRO A O 1
ATOM 589 N N . PRO A 1 75 ? -4.655 -1.023 15.790 1.00 69.69 75 PRO A N 1
ATOM 590 C CA . PRO A 1 75 ? -5.682 -1.264 14.781 1.00 69.69 75 PRO A CA 1
ATOM 591 C C . PRO A 1 75 ? -5.458 -2.578 14.023 1.00 69.69 75 PRO A C 1
ATOM 593 O O . PRO A 1 75 ? -4.329 -2.894 13.638 1.00 69.69 75 PRO A O 1
ATOM 596 N N . ALA A 1 76 ? -6.528 -3.317 13.708 1.00 68.75 76 ALA A N 1
ATOM 597 C CA . ALA A 1 76 ? -6.446 -4.555 12.928 1.00 68.75 76 ALA A CA 1
ATOM 598 C C . ALA A 1 76 ? -5.772 -4.333 11.567 1.00 68.75 76 ALA A C 1
ATOM 600 O O . ALA A 1 76 ? -5.131 -5.239 11.036 1.00 68.75 76 ALA A O 1
ATOM 601 N N . ALA A 1 77 ? -5.842 -3.110 11.031 1.00 60.50 77 ALA A N 1
ATOM 602 C CA . ALA A 1 77 ? -5.127 -2.696 9.829 1.00 60.50 77 ALA A CA 1
ATOM 603 C C . ALA A 1 77 ? -3.596 -2.873 9.905 1.00 60.50 77 ALA A C 1
ATOM 605 O O . ALA A 1 77 ? -2.983 -3.066 8.852 1.00 60.50 77 ALA A O 1
ATOM 606 N N . LEU A 1 78 ? -2.991 -2.832 11.100 1.00 60.03 78 LEU A N 1
ATOM 607 C CA . LEU A 1 78 ? -1.563 -3.105 11.314 1.00 60.03 78 LEU A CA 1
ATOM 608 C C . LEU A 1 78 ? -1.242 -4.606 11.227 1.00 60.03 78 LEU A C 1
ATOM 610 O O . LEU A 1 78 ? -0.158 -4.971 10.779 1.00 60.03 78 LEU A O 1
ATOM 614 N N . HIS A 1 79 ? -2.199 -5.472 11.572 1.00 55.66 79 HIS A N 1
ATOM 615 C CA . HIS A 1 79 ? -2.046 -6.932 11.549 1.00 55.66 79 HIS A CA 1
ATOM 616 C C . HIS A 1 79 ? -2.472 -7.563 10.216 1.00 55.66 79 HIS A C 1
ATOM 618 O O . HIS A 1 79 ? -1.887 -8.542 9.756 1.00 55.66 79 HIS A O 1
ATOM 624 N N . SER A 1 80 ? -3.491 -7.012 9.555 1.00 52.31 80 SER A N 1
ATOM 625 C CA . SER A 1 80 ? -4.102 -7.627 8.380 1.00 52.31 80 SER A CA 1
ATOM 626 C C . SER A 1 80 ? -3.505 -7.075 7.086 1.00 52.31 80 SER A C 1
ATOM 628 O O . SER A 1 80 ? -4.084 -6.202 6.443 1.00 52.31 80 SER A O 1
ATOM 630 N N . ALA A 1 81 ? -2.361 -7.599 6.655 1.00 49.06 81 ALA A N 1
ATOM 631 C CA . ALA A 1 81 ? -1.920 -7.561 5.254 1.00 49.06 81 ALA A CA 1
ATOM 632 C C . ALA A 1 81 ? -1.798 -6.184 4.547 1.00 49.06 81 ALA A C 1
ATOM 634 O O . ALA A 1 81 ? -1.504 -6.160 3.354 1.00 49.06 81 ALA A O 1
ATOM 635 N N . ASN A 1 82 ? -1.993 -5.042 5.217 1.00 47.22 82 ASN A N 1
ATOM 636 C CA . ASN A 1 82 ? -1.553 -3.739 4.704 1.00 47.22 82 ASN A CA 1
ATOM 637 C C . ASN A 1 82 ? -0.033 -3.612 4.797 1.00 47.22 82 ASN A C 1
ATOM 639 O O . ASN A 1 82 ? 0.561 -2.887 4.006 1.00 47.22 82 ASN A O 1
ATOM 643 N N . ARG A 1 83 ? 0.586 -4.414 5.669 1.00 49.59 83 ARG A N 1
ATOM 644 C CA . ARG A 1 83 ? 1.998 -4.791 5.633 1.00 49.59 83 ARG A CA 1
ATOM 645 C C . ARG A 1 83 ? 2.255 -5.791 4.493 1.00 49.59 83 ARG A C 1
ATOM 647 O O . ARG A 1 83 ? 2.857 -6.837 4.693 1.00 49.59 83 ARG A O 1
ATOM 654 N N . LEU A 1 84 ? 1.731 -5.509 3.294 1.00 50.81 84 LEU A N 1
ATOM 655 C CA . LEU A 1 84 ? 2.354 -6.041 2.085 1.00 50.81 84 LEU A CA 1
ATOM 656 C C . LEU A 1 84 ? 3.766 -5.490 2.150 1.00 50.81 84 LEU A C 1
ATOM 658 O O . LEU A 1 84 ? 3.930 -4.272 2.067 1.00 50.81 84 LEU A O 1
ATOM 662 N N . TRP A 1 85 ? 4.709 -6.369 2.472 1.00 51.00 85 TRP A N 1
ATOM 663 C CA . TRP A 1 85 ? 6.098 -6.007 2.651 1.00 51.00 85 TRP A CA 1
ATOM 664 C C . TRP A 1 85 ? 6.515 -5.134 1.461 1.00 51.00 85 TRP A C 1
ATOM 666 O O . TRP A 1 85 ? 6.133 -5.426 0.318 1.00 51.00 85 TRP A O 1
ATOM 676 N N . PRO A 1 86 ? 7.108 -3.959 1.726 1.00 56.25 86 PRO A N 1
ATOM 677 C CA . PRO A 1 86 ? 7.374 -2.960 0.708 1.00 56.25 86 PRO A CA 1
ATOM 678 C C . PRO A 1 86 ? 8.600 -3.384 -0.096 1.00 56.25 86 PRO A C 1
ATOM 680 O O . PRO A 1 86 ? 9.573 -2.650 -0.160 1.00 56.25 86 PRO A O 1
ATOM 683 N N . ASP A 1 87 ? 8.583 -4.571 -0.690 1.00 62.41 87 ASP A N 1
ATOM 684 C CA . ASP A 1 87 ? 9.825 -5.131 -1.213 1.00 62.41 87 ASP A CA 1
ATOM 685 C C . ASP A 1 87 ? 10.243 -4.412 -2.503 1.00 62.41 87 ASP A C 1
ATOM 687 O O . ASP A 1 87 ? 11.430 -4.294 -2.786 1.00 62.41 87 ASP A O 1
ATOM 691 N N . GLN A 1 88 ? 9.294 -3.814 -3.248 1.00 69.56 88 GLN A N 1
ATOM 692 C CA . GLN A 1 88 ? 9.637 -2.874 -4.320 1.00 69.56 88 GLN A CA 1
ATOM 693 C C . GLN A 1 88 ? 8.475 -1.973 -4.784 1.00 69.56 88 GLN A C 1
ATOM 695 O O . GLN A 1 88 ? 7.343 -2.448 -4.949 1.00 69.56 88 GLN A O 1
ATOM 700 N N . PRO A 1 89 ? 8.728 -0.682 -5.080 1.00 81.00 89 PRO A N 1
ATOM 701 C CA . PRO A 1 89 ? 7.778 0.145 -5.816 1.00 81.00 89 PRO A CA 1
ATOM 702 C C . PRO A 1 89 ? 7.627 -0.316 -7.277 1.00 81.00 89 PRO A C 1
ATOM 704 O O . PRO A 1 89 ? 8.501 -0.964 -7.856 1.00 81.00 89 PRO A O 1
ATOM 707 N N . LEU A 1 90 ? 6.501 0.043 -7.899 1.00 83.25 90 LEU A N 1
ATOM 708 C CA . LEU A 1 90 ? 6.114 -0.402 -9.242 1.00 83.25 90 LEU A CA 1
ATOM 709 C C . LEU A 1 90 ? 7.133 -0.009 -10.324 1.00 83.25 90 LEU A C 1
ATOM 711 O O . LEU A 1 90 ? 7.325 -0.761 -11.274 1.00 83.25 90 LEU A O 1
ATOM 715 N N . GLY A 1 91 ? 7.787 1.150 -10.203 1.00 87.31 91 GLY A N 1
ATOM 716 C CA . GLY A 1 91 ? 8.791 1.626 -11.162 1.00 87.31 91 GLY A CA 1
ATOM 717 C C . GLY A 1 91 ? 9.962 0.648 -11.348 1.00 87.31 91 GLY A C 1
ATOM 718 O O . GLY A 1 91 ? 10.135 0.133 -12.453 1.00 87.31 91 GLY A O 1
ATOM 719 N N . PRO A 1 92 ? 10.747 0.346 -10.297 1.00 86.06 92 PRO A N 1
ATOM 720 C CA . PRO A 1 92 ? 11.800 -0.670 -10.352 1.00 86.06 92 PRO A CA 1
ATOM 721 C C . PRO A 1 92 ? 11.344 -2.035 -10.884 1.00 86.06 92 PRO A C 1
ATOM 723 O O . PRO A 1 92 ? 12.014 -2.595 -11.749 1.00 86.06 92 PRO A O 1
ATOM 726 N N . LEU A 1 93 ? 10.171 -2.522 -10.461 1.00 84.38 93 LEU A N 1
ATOM 727 C CA . LEU A 1 93 ? 9.617 -3.792 -10.944 1.00 84.38 93 LEU A CA 1
ATOM 728 C C . LEU A 1 93 ? 9.369 -3.780 -12.461 1.00 84.38 93 LEU A C 1
ATOM 730 O O . LEU A 1 93 ? 9.650 -4.757 -13.155 1.00 84.38 93 LEU A O 1
ATOM 734 N N . LEU A 1 94 ? 8.831 -2.678 -12.991 1.00 87.31 94 LEU A N 1
ATOM 735 C CA . LEU A 1 94 ? 8.596 -2.532 -14.428 1.00 87.31 94 LEU A CA 1
ATOM 736 C C . LEU A 1 94 ? 9.905 -2.460 -15.217 1.00 87.31 94 LEU A C 1
ATOM 738 O O . LEU A 1 94 ? 9.964 -3.043 -16.297 1.00 87.31 94 LEU A O 1
ATOM 742 N N . ARG A 1 95 ? 10.943 -1.795 -14.688 1.00 90.12 95 ARG A N 1
ATOM 743 C CA . ARG A 1 95 ? 12.281 -1.787 -15.307 1.00 90.12 95 ARG A CA 1
ATOM 744 C C . ARG A 1 95 ? 12.837 -3.200 -15.416 1.00 90.12 95 ARG A C 1
ATOM 746 O O . ARG A 1 95 ? 13.199 -3.619 -16.509 1.00 90.12 95 ARG A O 1
ATOM 753 N N . TRP A 1 96 ? 12.841 -3.934 -14.305 1.00 88.88 96 TRP A N 1
ATOM 754 C CA . TRP A 1 96 ? 13.307 -5.318 -14.267 1.00 88.88 96 TRP A CA 1
ATOM 755 C C . TRP A 1 96 ? 12.537 -6.201 -15.260 1.00 88.88 96 TRP A C 1
ATOM 757 O O . TRP A 1 96 ? 13.146 -6.860 -16.092 1.00 88.88 96 TRP A O 1
ATOM 767 N N . ARG A 1 97 ? 11.199 -6.124 -15.277 1.00 88.88 97 ARG A N 1
ATOM 768 C CA . ARG A 1 97 ? 10.368 -6.929 -16.189 1.00 88.88 97 ARG A CA 1
ATOM 769 C C . ARG A 1 97 ? 10.590 -6.600 -17.668 1.00 88.88 97 ARG A C 1
ATOM 771 O O . ARG A 1 97 ? 10.429 -7.473 -18.513 1.00 88.88 97 ARG A O 1
ATOM 778 N N . LEU A 1 98 ? 10.871 -5.341 -18.006 1.00 92.88 98 LEU A N 1
ATOM 779 C CA . LEU A 1 98 ? 11.175 -4.958 -19.388 1.00 92.88 98 LEU A CA 1
ATOM 780 C C . LEU A 1 98 ? 12.529 -5.518 -19.836 1.00 92.88 98 LEU A C 1
ATOM 782 O O . LEU A 1 98 ? 12.614 -5.973 -20.971 1.00 92.88 98 LEU A O 1
ATOM 786 N N . ARG A 1 99 ? 13.531 -5.532 -18.945 1.00 92.19 99 ARG A N 1
ATOM 787 C CA . ARG A 1 99 ? 14.845 -6.147 -19.196 1.00 92.19 99 ARG A CA 1
ATOM 788 C C . ARG A 1 99 ? 14.740 -7.661 -19.354 1.00 92.19 99 ARG A C 1
ATOM 790 O O . ARG A 1 99 ? 15.083 -8.164 -20.410 1.00 92.19 99 ARG A O 1
ATOM 797 N N . ASP A 1 100 ? 14.126 -8.345 -18.388 1.00 92.19 100 ASP A N 1
ATOM 798 C CA . ASP A 1 100 ? 13.932 -9.805 -18.413 1.00 92.19 100 ASP A CA 1
ATOM 799 C C . ASP A 1 100 ? 13.186 -10.267 -19.680 1.00 92.19 100 ASP A C 1
ATOM 801 O O . ASP A 1 100 ? 13.536 -11.270 -20.294 1.00 92.19 100 ASP A O 1
ATOM 805 N N . ARG A 1 101 ? 12.193 -9.502 -20.152 1.00 93.31 101 ARG A N 1
ATOM 806 C CA . ARG A 1 101 ? 11.508 -9.813 -21.419 1.00 93.31 101 ARG A CA 1
ATOM 807 C C . ARG A 1 101 ? 12.390 -9.637 -22.648 1.00 93.31 101 ARG A C 1
ATOM 809 O O . ARG A 1 101 ? 12.217 -10.404 -23.589 1.00 93.31 101 ARG A O 1
ATOM 816 N N . ALA A 1 102 ? 13.266 -8.636 -22.660 1.00 94.69 102 ALA A N 1
ATOM 817 C CA . ALA A 1 102 ? 14.213 -8.446 -23.752 1.00 94.69 102 ALA A CA 1
ATOM 818 C C . ALA A 1 102 ? 15.269 -9.557 -23.765 1.00 94.69 102 ALA A C 1
ATOM 820 O O . ALA A 1 102 ? 15.513 -10.153 -24.807 1.00 94.69 102 ALA A O 1
ATOM 821 N N . GLU A 1 103 ? 15.803 -9.906 -22.593 1.00 92.75 103 GLU A N 1
ATOM 822 C CA . GLU A 1 103 ? 16.759 -11.005 -22.407 1.00 92.75 103 GLU A CA 1
ATOM 823 C C . GLU A 1 103 ? 16.178 -12.358 -22.843 1.00 92.75 103 GLU A C 1
ATOM 825 O O . GLU A 1 103 ? 16.864 -13.162 -23.465 1.00 92.75 103 GLU A O 1
ATOM 830 N N . ARG A 1 104 ? 14.885 -12.597 -22.590 1.0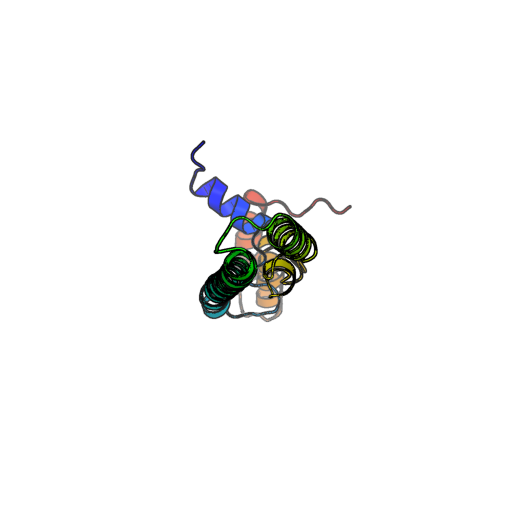0 94.38 104 ARG A N 1
ATOM 831 C CA . ARG A 1 104 ? 14.169 -13.806 -23.038 1.00 94.38 104 ARG A CA 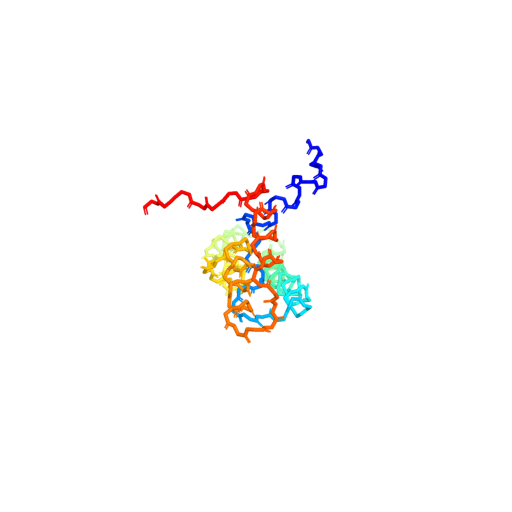1
ATOM 832 C C . ARG A 1 104 ? 13.717 -13.769 -24.503 1.00 94.38 104 ARG A C 1
ATOM 834 O O . ARG A 1 104 ? 13.006 -14.679 -24.924 1.00 94.38 104 ARG A O 1
ATOM 841 N N . GLY A 1 105 ? 14.015 -12.706 -25.252 1.00 93.62 105 GLY A N 1
ATOM 842 C CA . GLY A 1 105 ? 13.557 -12.537 -26.638 1.00 93.62 105 GLY A CA 1
ATOM 843 C C . GLY A 1 105 ? 12.042 -12.332 -26.799 1.00 93.62 105 GLY A C 1
ATOM 844 O O . GLY A 1 105 ? 11.515 -12.421 -27.901 1.00 93.62 105 GLY A O 1
ATOM 845 N N . MET A 1 106 ? 11.313 -12.048 -25.714 1.00 93.06 106 MET A N 1
ATOM 846 C CA . MET A 1 106 ? 9.864 -11.782 -25.735 1.00 93.06 106 MET A CA 1
ATOM 847 C C . MET A 1 106 ? 9.523 -10.332 -26.100 1.00 93.06 106 MET A C 1
ATOM 849 O O . MET A 1 106 ? 8.354 -9.984 -26.289 1.00 93.06 106 MET A O 1
ATOM 853 N N . LEU A 1 107 ? 10.520 -9.452 -26.096 1.00 93.69 107 LEU A N 1
ATOM 854 C CA . LEU A 1 107 ? 10.396 -8.054 -26.464 1.00 93.69 107 LEU A CA 1
ATOM 855 C C . LEU A 1 107 ? 11.668 -7.638 -27.190 1.00 93.69 107 LEU A C 1
ATOM 857 O O . LEU A 1 107 ? 12.760 -7.931 -26.719 1.00 93.69 107 LEU A O 1
ATOM 861 N N . ASP A 1 108 ? 11.517 -6.915 -28.290 1.00 95.00 108 ASP A N 1
ATOM 862 C CA . ASP A 1 108 ? 12.647 -6.291 -28.964 1.00 95.00 108 ASP A CA 1
ATOM 863 C C . ASP A 1 108 ? 13.450 -5.395 -27.978 1.00 95.00 108 ASP A C 1
ATOM 865 O O . ASP A 1 108 ? 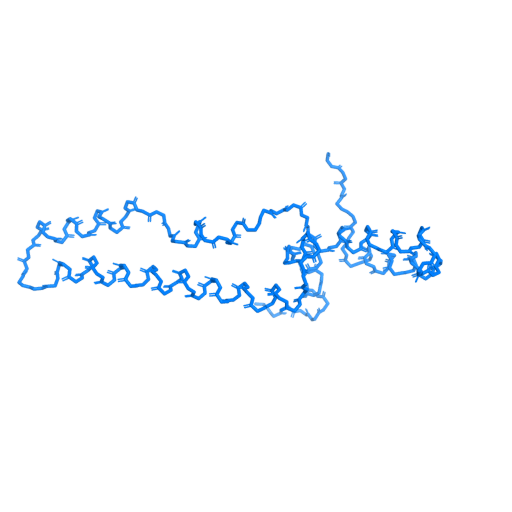12.843 -4.576 -27.265 1.00 95.00 108 ASP A O 1
ATOM 869 N N . PRO A 1 109 ? 14.786 -5.551 -27.886 1.00 93.62 109 PRO A N 1
ATOM 870 C CA . PRO A 1 109 ? 15.618 -4.797 -26.949 1.00 93.62 109 PRO A CA 1
ATOM 871 C C . PRO A 1 109 ? 15.511 -3.276 -27.099 1.00 93.62 109 PRO A C 1
ATOM 873 O O . PRO A 1 109 ? 15.472 -2.569 -26.087 1.00 93.62 109 PRO A O 1
ATOM 876 N N . GLU A 1 110 ? 15.395 -2.760 -28.324 1.00 94.25 110 GLU A N 1
ATOM 877 C CA . GLU A 1 110 ? 15.256 -1.320 -28.575 1.00 94.25 110 GLU A CA 1
ATOM 878 C C . GLU A 1 110 ? 13.922 -0.799 -28.020 1.00 94.25 110 GLU A C 1
ATOM 880 O O . GLU A 1 110 ? 13.853 0.195 -27.285 1.00 94.25 110 GLU A O 1
ATOM 885 N N . THR A 1 111 ? 12.849 -1.550 -28.256 1.00 94.50 111 THR A N 1
ATOM 886 C CA . THR A 1 111 ? 11.524 -1.278 -27.700 1.00 94.50 111 THR A CA 1
ATOM 887 C C . THR A 1 111 ? 11.532 -1.314 -26.169 1.00 94.50 111 THR A C 1
ATOM 889 O O . THR A 1 111 ? 10.873 -0.492 -25.513 1.00 94.50 111 THR A O 1
ATOM 892 N N . ALA A 1 112 ? 12.257 -2.260 -25.568 1.00 93.56 112 ALA A N 1
ATOM 893 C CA . ALA A 1 112 ? 12.424 -2.335 -24.122 1.00 93.56 112 ALA A CA 1
ATOM 894 C C . ALA A 1 112 ? 13.159 -1.097 -23.583 1.00 93.56 112 ALA A C 1
ATOM 896 O O . ALA A 1 112 ? 12.665 -0.457 -22.646 1.00 93.56 112 ALA A O 1
ATOM 897 N N . ALA A 1 113 ? 14.264 -0.702 -24.221 1.00 93.94 113 ALA A N 1
ATOM 898 C CA . ALA A 1 113 ? 15.050 0.476 -23.870 1.00 93.94 113 ALA A CA 1
ATOM 899 C C . ALA A 1 113 ? 14.224 1.770 -23.961 1.00 93.94 113 ALA A C 1
ATOM 901 O O . ALA A 1 113 ? 14.169 2.542 -22.999 1.00 93.94 113 ALA A O 1
ATOM 902 N N . ALA A 1 114 ? 13.471 1.972 -25.046 1.00 95.06 114 ALA A N 1
ATOM 903 C CA . ALA A 1 114 ? 12.606 3.140 -25.220 1.00 95.06 114 ALA A CA 1
ATOM 904 C C . ALA A 1 114 ? 11.516 3.238 -24.132 1.00 95.06 114 ALA A C 1
ATOM 906 O O . ALA A 1 114 ? 11.167 4.327 -23.651 1.00 95.06 114 ALA A O 1
ATOM 907 N N . ARG A 1 115 ? 10.964 2.093 -23.706 1.00 94.06 115 ARG A N 1
ATOM 908 C CA . ARG A 1 115 ? 9.975 2.028 -22.617 1.00 94.06 115 ARG A CA 1
ATOM 909 C C . ARG A 1 115 ? 10.599 2.322 -21.255 1.00 94.06 115 ARG A C 1
ATOM 911 O O . ARG A 1 115 ? 9.967 3.030 -20.467 1.00 94.06 115 ARG A O 1
ATOM 918 N N . ILE A 1 116 ? 11.809 1.828 -20.997 1.00 93.38 116 ILE A N 1
ATOM 919 C CA . ILE A 1 116 ? 12.575 2.130 -19.781 1.00 93.38 116 ILE A CA 1
ATOM 920 C C . ILE A 1 116 ? 12.903 3.628 -19.731 1.00 93.38 116 ILE A C 1
ATOM 922 O O . ILE A 1 116 ? 12.523 4.286 -18.768 1.00 93.38 116 ILE A O 1
ATOM 926 N N . ALA A 1 117 ? 13.425 4.215 -20.810 1.00 93.12 117 ALA A N 1
ATOM 927 C CA . ALA A 1 117 ? 13.714 5.650 -20.885 1.00 93.12 117 ALA A CA 1
ATOM 928 C C . ALA A 1 117 ? 12.464 6.521 -20.643 1.00 93.12 117 ALA A C 1
ATOM 930 O O . ALA A 1 117 ? 12.499 7.560 -19.979 1.00 93.12 117 ALA A O 1
ATOM 931 N N . ARG A 1 118 ? 11.295 6.096 -21.142 1.00 91.81 118 ARG A N 1
ATOM 932 C CA . ARG A 1 118 ? 10.012 6.760 -20.845 1.00 91.81 118 ARG A CA 1
ATOM 933 C C . ARG A 1 118 ? 9.623 6.655 -19.368 1.00 91.81 118 ARG A C 1
ATOM 935 O O . ARG A 1 118 ? 8.994 7.579 -18.849 1.00 91.81 118 ARG A O 1
ATOM 942 N N . LEU A 1 119 ? 9.914 5.531 -18.722 1.00 90.50 119 LEU A N 1
ATOM 943 C CA . LEU A 1 119 ? 9.662 5.337 -17.300 1.00 90.50 119 LEU A CA 1
ATOM 944 C C . LEU A 1 119 ? 10.603 6.205 -16.458 1.00 90.50 119 LEU A C 1
ATOM 946 O O . LEU A 1 119 ? 10.119 6.884 -15.556 1.00 90.50 119 LEU A O 1
ATOM 950 N N . ASP A 1 120 ? 11.884 6.268 -16.815 1.00 90.19 120 ASP A N 1
ATOM 951 C CA . ASP A 1 120 ? 12.905 7.043 -16.102 1.00 90.19 120 ASP A CA 1
ATOM 952 C C . ASP A 1 120 ? 12.644 8.551 -16.169 1.00 90.19 120 ASP A C 1
ATOM 954 O O . ASP A 1 120 ? 12.741 9.235 -15.154 1.00 90.19 120 ASP A O 1
ATOM 958 N N . ARG A 1 121 ? 12.142 9.061 -17.305 1.00 88.75 121 ARG A N 1
ATOM 959 C CA . ARG A 1 121 ? 11.649 10.451 -17.404 1.00 88.75 121 ARG A CA 1
ATOM 960 C C . ARG A 1 121 ? 10.529 10.783 -16.414 1.00 88.75 121 ARG A C 1
ATOM 962 O O . ARG A 1 121 ? 10.308 11.947 -16.097 1.00 88.75 121 ARG A O 1
ATOM 969 N N . ARG A 1 122 ? 9.759 9.786 -15.967 1.00 87.12 122 ARG A N 1
ATOM 970 C CA . ARG A 1 122 ? 8.621 9.979 -15.050 1.00 87.12 122 ARG A CA 1
ATOM 971 C C . ARG A 1 122 ? 9.007 9.719 -13.605 1.00 87.12 122 ARG A C 1
ATOM 973 O O . ARG A 1 122 ? 8.572 10.449 -12.718 1.00 87.12 122 ARG A O 1
ATOM 980 N N . VAL A 1 123 ? 9.763 8.656 -13.372 1.00 85.62 123 VAL A N 1
ATOM 981 C CA . VAL A 1 123 ? 10.298 8.268 -12.072 1.00 85.62 123 VAL A CA 1
ATOM 982 C C . VAL A 1 123 ? 11.738 7.839 -12.300 1.00 85.62 123 VAL A C 1
ATOM 984 O O . VAL A 1 123 ? 11.953 6.687 -12.704 1.00 85.62 123 VAL A O 1
ATOM 987 N N . PRO A 1 124 ? 12.706 8.740 -12.050 1.00 77.94 124 PRO A N 1
ATOM 988 C CA . PRO A 1 124 ? 14.106 8.381 -12.175 1.00 77.94 124 PRO A CA 1
ATOM 989 C C . PRO A 1 124 ? 14.408 7.168 -11.284 1.00 77.94 124 PRO A C 1
ATOM 991 O O . PRO A 1 124 ? 13.695 6.926 -10.295 1.00 77.94 124 PRO A O 1
ATOM 994 N N . PRO A 1 125 ? 15.400 6.339 -11.648 1.00 73.19 125 PRO A N 1
ATOM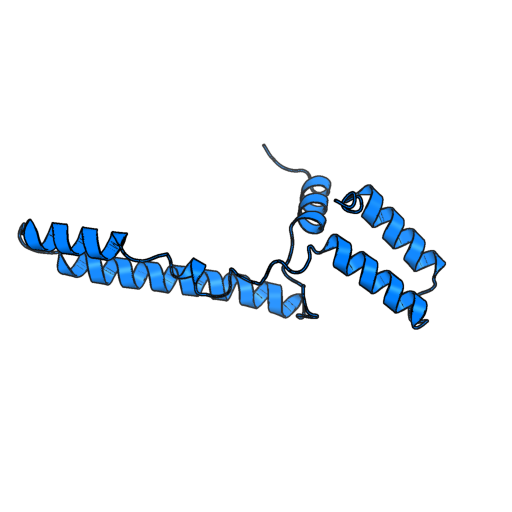 995 C CA . PRO A 1 125 ? 15.898 5.323 -10.733 1.00 73.19 125 PRO A CA 1
ATOM 996 C C . PRO A 1 125 ? 16.251 5.997 -9.403 1.00 73.19 125 PRO A C 1
ATOM 998 O O . PRO A 1 125 ? 16.684 7.149 -9.386 1.00 73.19 125 PRO A O 1
ATOM 1001 N N . ALA A 1 126 ? 15.991 5.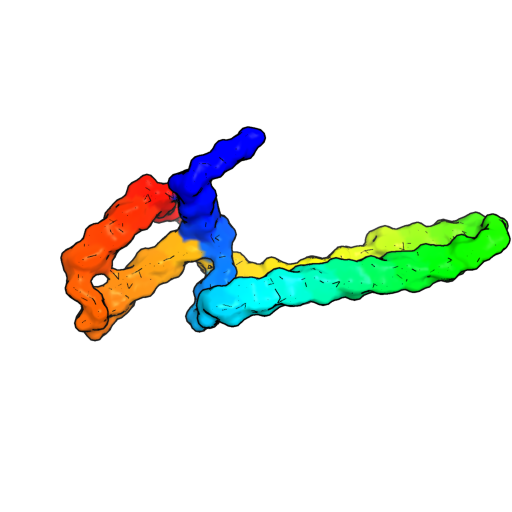312 -8.287 1.00 66.50 126 ALA A N 1
ATOM 1002 C CA . ALA A 1 126 ? 16.474 5.808 -7.006 1.00 66.50 126 ALA A CA 1
ATOM 1003 C C . ALA A 1 126 ? 17.991 5.983 -7.144 1.00 66.50 126 ALA A C 1
ATOM 1005 O O . ALA A 1 126 ? 18.656 5.047 -7.592 1.00 66.50 126 ALA A O 1
ATOM 1006 N N . ALA A 1 127 ? 18.507 7.179 -6.849 1.00 53.06 127 ALA A N 1
ATOM 1007 C CA . ALA A 1 127 ? 19.940 7.357 -6.683 1.00 53.06 127 ALA A CA 1
ATOM 1008 C C . ALA A 1 127 ? 20.358 6.346 -5.611 1.00 53.06 127 ALA A C 1
ATOM 1010 O O . ALA A 1 127 ? 19.754 6.332 -4.536 1.00 53.06 127 ALA A O 1
ATOM 1011 N N . GLY A 1 128 ? 21.252 5.420 -5.964 1.00 45.59 128 GLY A N 1
ATOM 1012 C CA . GLY A 1 128 ? 21.745 4.423 -5.021 1.00 45.59 128 GLY A CA 1
ATOM 1013 C C . GLY A 1 128 ? 22.274 5.143 -3.786 1.00 45.59 128 GLY A C 1
ATOM 1014 O O . GLY A 1 128 ? 23.064 6.075 -3.926 1.00 45.59 128 GLY A O 1
ATOM 1015 N N . GLY A 1 129 ? 21.748 4.768 -2.623 1.00 33.56 129 GLY A N 1
ATOM 1016 C CA . GLY A 1 129 ? 22.359 5.054 -1.330 1.00 33.56 129 GLY A CA 1
ATOM 1017 C C . GLY A 1 129 ? 23.236 3.885 -0.929 1.00 33.56 129 GLY A C 1
ATOM 1018 O O . GLY A 1 129 ? 22.906 2.755 -1.365 1.00 33.56 129 GLY A O 1
#

Foldseek 3Di:
DDDDPLRVVLCQQAPPQQCPPVPDPVCSVVVVVVLVVVLVVVLVVVLCVLVVQCPDPHDPVSVVSSVCVNPPDDRSCVVGCPPPPPPDGNLVVLLVVLVVCCVVVVDPPVRSVVVNVVSCVSPNDPPDD

Secondary structure (DSSP, 8-state):
-PPPHHHHHHHHHHH--TT-TT--HHHHHHHHHHHHHHHHHHHHHHHHHHHHTT-SS--HHHHHHHHHHHHTS--HHHHTT--------HHHHHHHHHHHHHHTTSS-HHHHHHHHHHHHTTSPPPPP-

Radius of gyration: 22.67 Å; chains: 1; bounding box: 49×35×66 Å

Organism: NCBI:txid645275